Protein AF-A0A497UUB1-F1 (afdb_monomer)

Sequence (82 aa):
MKTNKLSELTLEELHKQKNTLKSVLIAFSIIMFLACVGLLFMGMKSKNFALIAIIPGCILTMLPNYIRFGQLNTEIKSRNSK

Organism: NCBI:txid428988

Structure (mmCIF, N/CA/C/O backbone):
data_AF-A0A497UUB1-F1
#
_entry.id   AF-A0A497UUB1-F1
#
loop_
_atom_site.group_PDB
_atom_site.id
_atom_site.type_symbol
_atom_site.label_atom_id
_atom_site.label_alt_id
_atom_site.label_comp_id
_atom_site.label_asym_id
_atom_site.label_entity_id
_atom_site.label_seq_id
_atom_site.pdbx_PDB_ins_code
_atom_site.Cartn_x
_atom_site.Cartn_y
_atom_site.Cartn_z
_atom_site.occupancy
_atom_site.B_iso_or_equiv
_atom_site.auth_seq_id
_atom_site.auth_comp_id
_atom_site.auth_asym_id
_atom_site.auth_atom_id
_atom_site.pdbx_P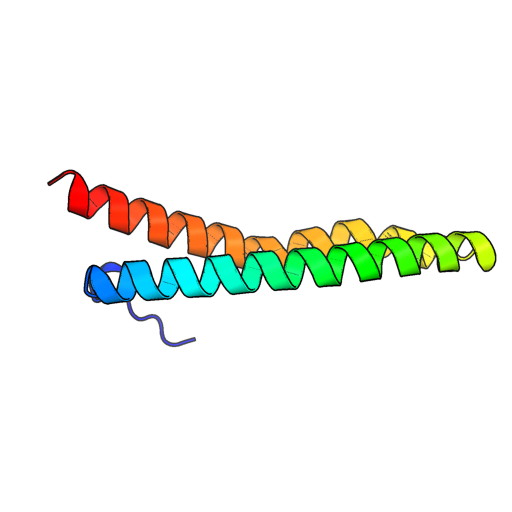DB_model_num
ATOM 1 N N . MET A 1 1 ? -10.275 -16.799 3.699 1.00 40.25 1 MET A N 1
ATOM 2 C CA . MET A 1 1 ? -9.882 -15.904 4.814 1.00 40.25 1 MET A CA 1
ATOM 3 C C . MET A 1 1 ? -10.943 -16.064 5.896 1.00 40.25 1 MET A C 1
ATOM 5 O O . MET A 1 1 ? -12.109 -15.948 5.546 1.00 40.25 1 MET A O 1
ATOM 9 N N . LYS A 1 2 ? -10.599 -16.425 7.144 1.00 37.34 2 LYS A N 1
ATOM 10 C CA . LYS A 1 2 ? -11.601 -16.553 8.221 1.00 37.34 2 LYS A CA 1
ATOM 11 C C . LYS A 1 2 ? -12.312 -15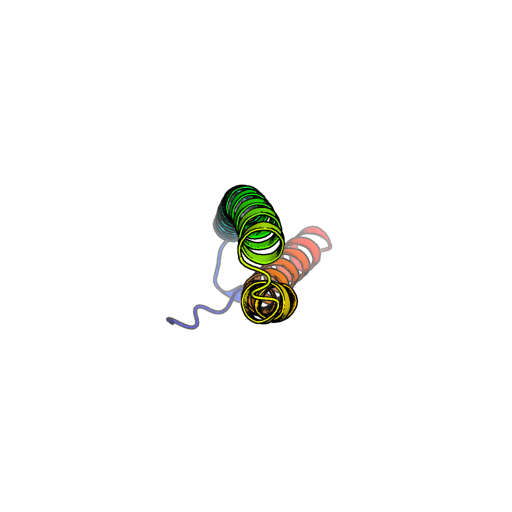.205 8.383 1.00 37.34 2 LYS A C 1
ATOM 13 O O . LYS A 1 2 ? -11.671 -14.212 8.718 1.00 37.34 2 LYS A O 1
ATOM 18 N N . THR A 1 3 ? -13.605 -15.158 8.088 1.00 50.03 3 THR A N 1
ATOM 19 C CA . THR A 1 3 ? -14.473 -13.989 8.260 1.00 50.03 3 THR A CA 1
ATOM 20 C C . THR A 1 3 ? -14.800 -13.810 9.738 1.00 50.03 3 THR A C 1
ATOM 22 O O . THR A 1 3 ? -15.953 -13.928 10.133 1.00 50.03 3 THR A O 1
ATOM 25 N N . ASN A 1 4 ? -13.791 -13.549 10.570 1.00 55.19 4 ASN A N 1
ATOM 26 C CA . ASN A 1 4 ? -14.054 -13.029 11.908 1.00 55.19 4 ASN A CA 1
ATOM 27 C C . ASN A 1 4 ? -14.679 -11.648 11.697 1.00 55.19 4 ASN A C 1
ATOM 29 O O . ASN A 1 4 ? -14.049 -10.766 11.090 1.00 55.19 4 ASN A O 1
ATOM 33 N N . LYS A 1 5 ? -15.947 -11.480 12.085 1.00 70.62 5 LYS A N 1
ATOM 34 C CA . LYS A 1 5 ? -16.628 -10.191 11.943 1.00 70.62 5 LYS A CA 1
ATOM 35 C C . LYS A 1 5 ? -15.839 -9.170 12.756 1.00 70.62 5 LYS A C 1
ATOM 37 O O . LYS A 1 5 ? -15.457 -9.435 13.887 1.00 70.62 5 LYS A O 1
ATOM 42 N N . LEU A 1 6 ? -15.608 -7.981 12.198 1.00 75.75 6 LEU A N 1
ATOM 43 C CA . LEU A 1 6 ? -14.953 -6.875 12.919 1.00 75.75 6 LEU A CA 1
ATOM 44 C C . LEU A 1 6 ? -15.640 -6.582 14.267 1.00 75.75 6 LEU A C 1
ATOM 46 O O . LEU A 1 6 ? -14.974 -6.218 15.230 1.00 75.75 6 LEU A O 1
ATOM 50 N N . SER A 1 7 ? -16.949 -6.838 14.336 1.00 71.56 7 SER A N 1
ATOM 51 C CA . SER A 1 7 ? -17.773 -6.748 15.543 1.00 71.56 7 SER A CA 1
ATOM 52 C C . SER A 1 7 ? -17.355 -7.686 16.685 1.00 71.56 7 SER A C 1
ATOM 54 O O . SER A 1 7 ? -17.691 -7.399 17.826 1.00 71.56 7 SER A O 1
ATOM 56 N N . GLU A 1 8 ? -16.665 -8.793 16.405 1.00 79.75 8 GLU A N 1
ATOM 57 C CA . GLU A 1 8 ? -16.265 -9.797 17.406 1.00 79.75 8 GLU A CA 1
ATOM 58 C C . GLU A 1 8 ? -14.888 -9.503 18.015 1.00 79.75 8 GLU A C 1
ATOM 60 O O . GLU A 1 8 ? -14.543 -10.059 19.052 1.00 79.75 8 GLU A O 1
ATOM 65 N N . LEU A 1 9 ? -14.098 -8.626 17.386 1.00 80.56 9 LEU A N 1
ATOM 66 C CA . LEU A 1 9 ? -12.801 -8.215 17.917 1.00 80.56 9 LEU A CA 1
ATOM 67 C C . LEU A 1 9 ? -12.964 -7.230 19.072 1.00 80.56 9 LEU A C 1
ATOM 69 O O . LEU A 1 9 ? -13.846 -6.372 19.045 1.00 80.56 9 LEU A O 1
ATOM 73 N N . THR A 1 10 ? -12.044 -7.274 20.029 1.00 84.00 10 THR A N 1
ATOM 74 C CA . THR A 1 10 ? -11.889 -6.234 21.055 1.00 84.00 10 THR A CA 1
ATOM 75 C C . THR A 1 10 ? -11.328 -4.937 20.452 1.00 84.00 10 THR A C 1
ATOM 77 O O . THR A 1 10 ? -10.759 -4.936 19.357 1.00 84.00 10 THR A O 1
ATOM 80 N N . LEU A 1 11 ? -11.472 -3.802 21.151 1.00 82.81 11 LEU A N 1
ATOM 81 C CA . LEU A 1 11 ? -10.909 -2.523 20.688 1.00 82.81 11 LEU A CA 1
ATOM 82 C C . LEU A 1 11 ? -9.385 -2.590 20.508 1.00 82.81 11 LEU A C 1
ATOM 84 O O . LEU A 1 11 ? -8.864 -2.083 19.514 1.00 82.81 11 LEU A O 1
ATOM 88 N N . GLU A 1 12 ? -8.680 -3.255 21.422 1.00 85.56 12 GLU A N 1
ATOM 89 C CA . GLU A 1 12 ? -7.227 -3.424 21.341 1.00 85.56 12 GLU A CA 1
ATOM 90 C C . GLU A 1 12 ? -6.808 -4.208 20.093 1.00 85.56 12 GLU A C 1
ATOM 92 O O . GLU A 1 12 ? -5.902 -3.790 19.368 1.00 85.56 12 GLU A O 1
ATOM 97 N N . GLU A 1 13 ? -7.502 -5.303 19.776 1.00 86.25 13 GLU A N 1
ATOM 98 C CA . GLU A 1 13 ? -7.232 -6.092 18.571 1.00 86.25 13 GLU A CA 1
ATOM 99 C C . GLU A 1 13 ? -7.534 -5.310 17.288 1.00 86.25 13 GLU A C 1
ATOM 101 O O . GLU A 1 13 ? -6.806 -5.430 16.298 1.00 86.25 13 GLU A O 1
ATOM 106 N N . LEU A 1 14 ? -8.574 -4.473 17.310 1.00 86.06 14 LEU A N 1
ATOM 107 C CA . LEU A 1 14 ? -8.938 -3.581 16.211 1.00 86.06 14 LEU A CA 1
ATOM 108 C C . LEU A 1 14 ? -7.829 -2.554 15.935 1.00 86.06 14 LEU A C 1
ATOM 110 O O . LEU A 1 14 ? -7.413 -2.363 14.788 1.00 86.06 14 LEU A O 1
ATOM 114 N N . HIS A 1 15 ? -7.309 -1.925 16.993 1.00 87.38 15 HIS A N 1
ATOM 115 C CA . HIS A 1 15 ? -6.188 -0.991 16.911 1.00 87.38 15 HIS A CA 1
ATOM 116 C C . HIS A 1 15 ? -4.896 -1.685 16.467 1.00 87.38 15 HIS A C 1
ATOM 118 O O . HIS A 1 15 ? -4.179 -1.153 15.613 1.00 87.38 15 HIS A O 1
ATOM 124 N N . LYS A 1 16 ? -4.626 -2.894 16.972 1.00 89.44 16 LYS A N 1
ATOM 125 C CA . LYS A 1 16 ? -3.480 -3.711 16.561 1.00 89.44 16 LYS A CA 1
ATOM 126 C C . LYS A 1 16 ? -3.547 -4.045 15.071 1.00 89.44 16 LYS A C 1
ATOM 128 O O . LYS A 1 16 ? -2.593 -3.753 14.353 1.00 89.44 16 LYS A O 1
ATOM 133 N N . GLN A 1 17 ? -4.682 -4.552 14.575 1.00 89.25 17 GLN A N 1
ATOM 134 C CA . GLN A 1 17 ? -4.867 -4.826 13.143 1.00 89.25 17 GLN A CA 1
ATOM 135 C C . GLN A 1 17 ? -4.715 -3.565 12.290 1.00 89.25 17 GLN A C 1
ATOM 137 O O . GLN A 1 17 ? -4.041 -3.610 11.262 1.00 89.25 17 GLN A O 1
ATOM 142 N N . LYS A 1 18 ? -5.292 -2.432 12.709 1.00 88.38 18 LYS A N 1
ATOM 143 C CA . LYS A 1 18 ? -5.151 -1.156 11.995 1.00 88.38 18 LYS A CA 1
ATOM 144 C C . LYS A 1 18 ? -3.690 -0.715 11.897 1.00 88.38 18 LYS A C 1
ATOM 146 O O . LYS A 1 18 ? -3.256 -0.313 10.818 1.00 88.38 18 LYS A O 1
ATOM 151 N N . ASN A 1 19 ? -2.932 -0.798 12.988 1.00 89.62 19 ASN A N 1
ATOM 152 C CA . ASN A 1 19 ? -1.522 -0.409 13.010 1.00 89.62 19 ASN A CA 1
ATOM 153 C C . ASN A 1 19 ? -0.652 -1.349 12.171 1.00 89.62 19 ASN A C 1
ATOM 155 O O . ASN A 1 19 ? 0.181 -0.870 11.402 1.00 89.62 19 ASN A O 1
ATOM 159 N N . THR A 1 20 ? -0.885 -2.663 12.246 1.00 90.75 20 THR A N 1
ATOM 160 C CA . THR A 1 20 ? -0.211 -3.639 11.380 1.00 90.75 20 THR A CA 1
ATOM 161 C C . THR A 1 20 ? -0.507 -3.354 9.911 1.00 90.75 20 THR A C 1
ATOM 163 O O . THR A 1 20 ? 0.421 -3.230 9.117 1.00 90.75 20 THR A O 1
ATOM 166 N N . LEU A 1 21 ? -1.780 -3.169 9.547 1.00 89.81 21 LEU A N 1
ATOM 167 C CA . LEU A 1 21 ? -2.175 -2.888 8.167 1.00 89.81 21 LEU A CA 1
ATOM 168 C C . LEU A 1 21 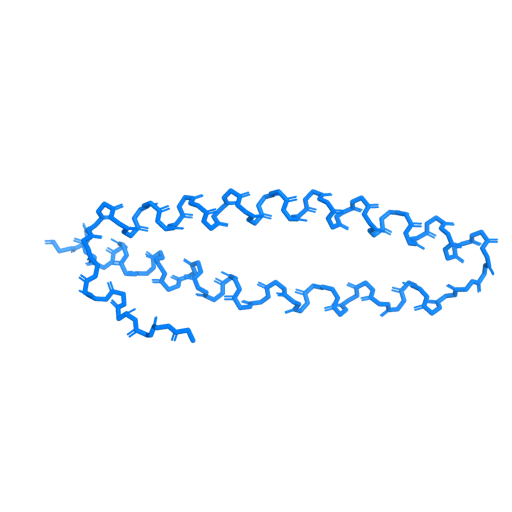? -1.572 -1.567 7.667 1.00 89.81 21 LEU A C 1
ATOM 170 O O . LEU A 1 21 ? -1.093 -1.503 6.540 1.00 89.81 21 LEU A O 1
ATOM 174 N N . LYS A 1 22 ? -1.532 -0.529 8.513 1.00 89.94 22 LYS A N 1
ATOM 175 C CA . LYS A 1 22 ? -0.886 0.755 8.203 1.00 89.94 22 LYS A CA 1
ATOM 176 C C . LYS A 1 22 ? 0.613 0.590 7.950 1.00 89.94 22 LYS A C 1
ATOM 178 O O . LYS A 1 22 ? 1.121 1.135 6.977 1.00 89.94 22 LYS A O 1
ATOM 183 N N . SER A 1 23 ? 1.313 -0.145 8.811 1.00 91.50 23 SER A N 1
ATOM 184 C CA . SER A 1 23 ? 2.750 -0.392 8.664 1.00 91.50 23 SER A CA 1
ATOM 185 C C . SER A 1 23 ? 3.055 -1.157 7.375 1.00 91.50 23 SER A C 1
ATOM 187 O O . SER A 1 23 ? 3.912 -0.729 6.603 1.00 91.50 23 SER A O 1
ATOM 189 N N . VAL A 1 24 ? 2.289 -2.215 7.090 1.00 90.69 24 VAL A N 1
ATOM 190 C CA . VAL A 1 24 ? 2.407 -2.989 5.846 1.00 90.69 24 VAL A CA 1
ATOM 191 C C . VAL A 1 24 ? 2.128 -2.114 4.626 1.00 90.69 24 VAL A C 1
ATOM 193 O O . VAL A 1 24 ? 2.894 -2.162 3.670 1.00 90.69 24 VAL A O 1
ATOM 196 N N . LEU A 1 25 ? 1.084 -1.280 4.661 1.00 89.75 25 LEU A N 1
ATOM 197 C CA . LEU A 1 25 ? 0.775 -0.347 3.575 1.00 89.75 25 LEU A CA 1
ATOM 198 C C . LEU A 1 25 ? 1.929 0.624 3.312 1.00 89.75 25 LEU A C 1
ATOM 200 O O . LEU A 1 25 ? 2.278 0.834 2.159 1.00 89.75 25 LEU A O 1
ATOM 204 N N . ILE A 1 26 ? 2.547 1.184 4.354 1.00 91.19 26 ILE A N 1
ATOM 205 C CA . ILE A 1 26 ? 3.689 2.099 4.202 1.00 91.19 26 ILE A CA 1
ATOM 206 C C . ILE A 1 26 ? 4.889 1.373 3.583 1.00 91.19 26 ILE A C 1
ATOM 208 O O . ILE A 1 26 ? 5.461 1.865 2.612 1.00 91.19 26 ILE A O 1
ATOM 212 N N . ALA A 1 27 ? 5.249 0.199 4.109 1.00 92.56 27 ALA A N 1
ATOM 213 C CA . ALA A 1 27 ? 6.362 -0.590 3.583 1.00 92.56 27 ALA A CA 1
ATOM 214 C C . ALA A 1 27 ? 6.129 -0.983 2.116 1.00 92.56 27 ALA A C 1
ATOM 216 O O . ALA A 1 27 ? 7.011 -0.808 1.274 1.00 92.56 27 ALA A O 1
ATOM 217 N N . PHE A 1 28 ? 4.918 -1.445 1.796 1.00 90.19 28 PHE A N 1
ATOM 218 C CA . PHE A 1 28 ? 4.532 -1.810 0.439 1.00 90.19 28 PHE A CA 1
ATOM 219 C C . PHE A 1 28 ? 4.594 -0.608 -0.507 1.00 90.19 28 PHE A C 1
ATOM 221 O O . PHE A 1 28 ? 5.181 -0.720 -1.578 1.00 90.19 28 PHE A O 1
ATOM 228 N N . SER A 1 29 ? 4.084 0.557 -0.097 1.00 89.94 29 SER A N 1
ATOM 229 C CA . SER A 1 29 ? 4.143 1.787 -0.896 1.00 89.94 29 SER A CA 1
ATOM 230 C C . SER A 1 29 ? 5.573 2.199 -1.247 1.00 89.94 29 SER A C 1
ATOM 232 O O . SER A 1 29 ? 5.826 2.601 -2.379 1.00 89.94 29 SER A O 1
ATOM 234 N N . ILE A 1 30 ? 6.521 2.082 -0.310 1.00 93.94 30 ILE A N 1
ATOM 235 C CA . ILE A 1 30 ? 7.931 2.427 -0.558 1.00 93.94 30 ILE A CA 1
ATOM 236 C C . ILE A 1 30 ? 8.543 1.479 -1.594 1.00 93.94 30 ILE A C 1
ATOM 238 O O . ILE A 1 30 ? 9.141 1.928 -2.573 1.00 93.94 30 ILE A O 1
ATOM 242 N N . ILE A 1 31 ? 8.366 0.170 -1.405 1.00 93.00 31 ILE A N 1
ATOM 243 C CA . ILE A 1 31 ? 8.883 -0.856 -2.324 1.00 93.00 31 ILE A CA 1
ATOM 244 C C . ILE A 1 31 ? 8.281 -0.667 -3.719 1.00 93.00 31 ILE A C 1
ATOM 246 O O . ILE A 1 31 ? 8.982 -0.723 -4.728 1.00 93.00 31 ILE A O 1
ATOM 250 N N . MET A 1 32 ? 6.981 -0.398 -3.774 1.00 89.56 32 MET A N 1
ATOM 251 C CA . MET A 1 32 ? 6.242 -0.202 -5.011 1.00 89.56 32 MET A CA 1
ATOM 252 C C . MET A 1 32 ? 6.670 1.062 -5.751 1.00 89.56 32 MET A C 1
ATOM 254 O O . MET A 1 32 ? 6.809 1.034 -6.970 1.00 89.56 32 MET A O 1
ATOM 258 N N . PHE A 1 33 ? 6.950 2.149 -5.030 1.00 91.75 33 PHE A N 1
ATOM 259 C CA . PHE A 1 33 ? 7.501 3.364 -5.620 1.00 91.75 33 PHE A CA 1
ATOM 260 C C . PHE A 1 33 ? 8.867 3.105 -6.265 1.00 91.75 33 PHE A C 1
ATOM 262 O O . PHE A 1 33 ? 9.075 3.467 -7.423 1.00 91.75 33 PHE A O 1
ATOM 269 N N . LEU A 1 34 ? 9.768 2.405 -5.566 1.00 94.50 34 LEU A N 1
ATOM 270 C CA . LEU A 1 34 ? 11.072 2.016 -6.115 1.00 94.50 34 LEU A CA 1
ATOM 271 C C . LEU A 1 34 ? 10.929 1.126 -7.358 1.00 94.50 34 LEU A C 1
ATOM 273 O O . LEU A 1 34 ? 11.615 1.349 -8.356 1.00 94.50 34 LEU A O 1
ATOM 277 N N . ALA A 1 35 ? 10.006 0.162 -7.331 1.00 91.00 35 ALA A N 1
ATOM 278 C CA . ALA A 1 35 ? 9.721 -0.696 -8.476 1.00 91.00 35 ALA A CA 1
ATOM 279 C C . ALA A 1 35 ? 9.195 0.105 -9.680 1.00 91.00 35 ALA A C 1
ATOM 281 O O . ALA A 1 35 ? 9.677 -0.087 -10.795 1.00 91.00 35 ALA A O 1
ATOM 282 N N . CYS A 1 36 ? 8.269 1.045 -9.467 1.00 90.44 36 CYS A N 1
ATOM 283 C CA . CYS A 1 36 ? 7.761 1.927 -10.520 1.00 90.44 36 CYS A CA 1
ATOM 284 C C . CYS A 1 36 ? 8.869 2.796 -11.127 1.00 90.44 36 CYS A C 1
ATOM 286 O O . CYS A 1 36 ? 8.954 2.899 -12.348 1.00 90.44 36 CYS A O 1
ATOM 288 N N . VAL A 1 37 ? 9.750 3.378 -10.306 1.00 91.88 37 VAL A N 1
ATOM 289 C CA . VAL A 1 37 ? 10.906 4.152 -10.793 1.00 91.88 37 VAL A CA 1
ATOM 290 C C . VAL A 1 37 ? 11.837 3.270 -11.633 1.00 91.88 37 VAL A C 1
ATOM 292 O O . VAL A 1 37 ? 12.262 3.680 -12.714 1.00 91.88 37 VAL A O 1
ATOM 295 N N . GLY A 1 38 ? 12.100 2.037 -11.189 1.00 91.56 38 GLY A N 1
ATOM 296 C CA . GLY A 1 38 ? 12.885 1.059 -11.945 1.00 91.56 38 GLY A CA 1
ATOM 297 C C . GLY A 1 38 ? 12.253 0.694 -13.292 1.00 91.56 38 GLY A C 1
ATOM 298 O O . GLY A 1 38 ? 12.938 0.701 -14.316 1.00 91.56 38 GLY A O 1
ATOM 299 N N . LEU A 1 39 ? 10.940 0.439 -13.316 1.00 89.06 39 LEU A N 1
ATOM 300 C CA . LEU A 1 39 ? 10.191 0.143 -14.542 1.00 89.06 39 LEU A CA 1
ATOM 301 C C . LEU A 1 39 ? 10.174 1.329 -15.509 1.00 89.06 39 LEU A C 1
ATOM 303 O O . LEU A 1 39 ? 10.334 1.125 -16.710 1.00 89.06 39 LEU A O 1
ATOM 307 N N . LEU A 1 40 ? 10.035 2.559 -15.008 1.00 89.00 40 LEU A N 1
ATOM 308 C CA . LEU A 1 40 ? 10.113 3.770 -15.827 1.00 89.00 40 LEU A CA 1
ATOM 309 C C . LEU A 1 40 ? 11.501 3.922 -16.457 1.00 89.00 40 LEU A C 1
ATOM 311 O O . LEU A 1 40 ? 11.609 4.080 -17.673 1.00 89.00 40 LEU A O 1
ATOM 315 N N . PHE A 1 41 ? 12.564 3.803 -15.657 1.00 90.69 41 PHE A N 1
ATOM 316 C CA . PHE A 1 41 ? 13.939 3.888 -16.149 1.00 90.69 41 PHE A CA 1
ATOM 317 C C . PHE A 1 41 ? 14.232 2.814 -17.207 1.00 90.69 41 PHE A C 1
ATOM 319 O O . PHE A 1 41 ? 14.777 3.103 -18.276 1.00 90.69 41 PHE A O 1
ATOM 326 N N . MET A 1 42 ? 13.825 1.570 -16.942 1.00 89.06 42 MET A N 1
ATOM 327 C CA . MET A 1 42 ? 14.037 0.452 -17.856 1.00 89.06 42 MET A CA 1
ATOM 328 C C . MET A 1 42 ? 13.182 0.564 -19.121 1.00 89.06 42 MET A C 1
ATOM 330 O O . MET A 1 42 ? 13.689 0.309 -20.214 1.00 89.06 42 MET A O 1
ATOM 334 N N . GLY A 1 43 ? 11.923 0.990 -19.005 1.00 86.94 43 GLY A N 1
ATOM 335 C CA . GLY 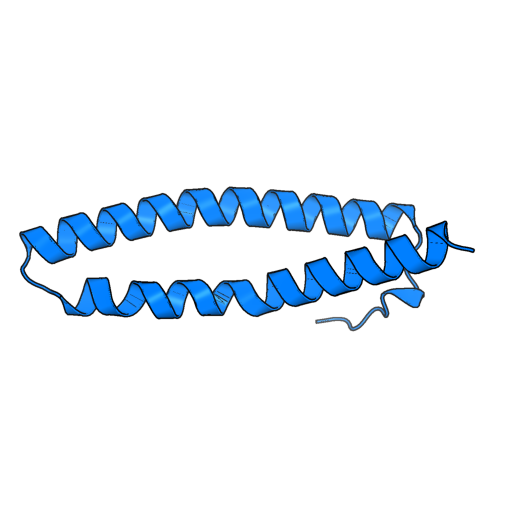A 1 43 ? 11.020 1.221 -20.133 1.00 86.94 43 GLY A CA 1
ATOM 336 C C . GLY A 1 43 ? 11.533 2.314 -21.071 1.00 86.94 43 GLY A C 1
ATOM 337 O O . GLY A 1 43 ? 11.536 2.125 -22.285 1.00 86.94 43 GLY A O 1
ATOM 338 N N . MET A 1 44 ? 12.074 3.408 -20.524 1.00 86.25 44 MET A N 1
ATOM 339 C CA . MET A 1 44 ? 12.713 4.463 -21.319 1.00 86.25 44 MET A CA 1
ATOM 340 C C . MET A 1 44 ? 13.989 3.972 -22.012 1.00 86.25 44 MET A C 1
ATOM 342 O O . MET A 1 44 ? 14.167 4.204 -23.207 1.00 86.25 44 MET A O 1
ATOM 346 N N . LYS A 1 45 ? 14.860 3.250 -21.294 1.00 89.12 45 LYS A N 1
ATOM 347 C CA . LYS A 1 45 ? 16.131 2.748 -21.843 1.00 89.12 45 LYS A CA 1
ATOM 348 C C . LYS A 1 45 ? 15.930 1.693 -22.933 1.00 89.12 45 LYS A C 1
ATOM 350 O O . LYS A 1 45 ? 16.656 1.684 -23.921 1.00 89.12 45 LYS A O 1
ATOM 355 N N . SER A 1 46 ? 14.955 0.806 -22.756 1.00 85.50 46 SER A N 1
ATOM 356 C CA . SER A 1 46 ? 14.655 -0.279 -23.699 1.00 85.50 46 SER A CA 1
ATOM 357 C C . SER A 1 46 ? 13.645 0.110 -24.786 1.00 85.50 46 SER A C 1
ATOM 359 O O . SER A 1 46 ? 13.358 -0.711 -25.652 1.00 85.50 46 SER A O 1
ATOM 361 N N . LYS A 1 47 ? 13.083 1.333 -24.739 1.00 84.25 47 LYS A N 1
ATOM 362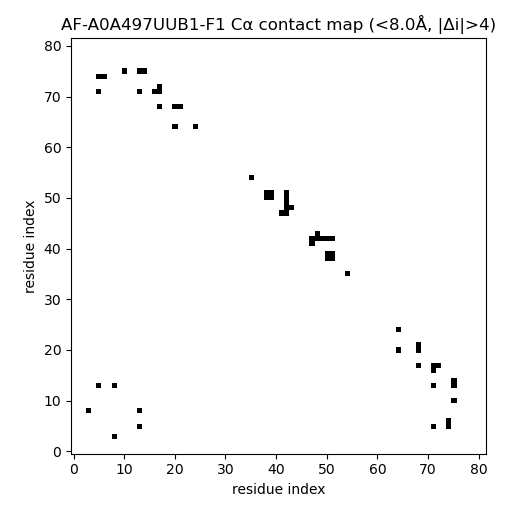 C CA . LYS A 1 47 ? 11.903 1.766 -25.518 1.00 84.25 47 LYS A CA 1
ATOM 363 C C . LYS A 1 47 ? 10.700 0.816 -25.392 1.00 84.25 47 LYS A C 1
ATOM 365 O O . LYS A 1 47 ? 9.794 0.836 -26.223 1.00 84.25 47 LYS A O 1
ATOM 370 N N . ASN A 1 48 ? 10.671 -0.016 -24.351 1.00 81.88 48 ASN A N 1
ATOM 371 C CA . ASN A 1 48 ? 9.588 -0.952 -24.100 1.00 81.88 48 ASN A CA 1
ATOM 372 C C . ASN A 1 48 ? 8.522 -0.295 -23.215 1.00 81.88 48 ASN A C 1
ATOM 374 O O . ASN A 1 48 ? 8.500 -0.448 -21.992 1.00 81.88 48 ASN A O 1
ATOM 378 N N . PHE A 1 49 ? 7.623 0.446 -23.861 1.00 83.31 49 PHE A N 1
ATOM 379 C CA . PHE A 1 49 ? 6.529 1.163 -23.202 1.00 83.31 49 PHE A CA 1
ATOM 380 C C . PHE A 1 49 ? 5.479 0.237 -22.565 1.00 83.31 49 PHE A C 1
ATOM 382 O O . PHE A 1 49 ? 4.713 0.691 -21.716 1.00 83.31 49 PHE A O 1
ATOM 389 N N . ALA A 1 50 ? 5.471 -1.062 -22.892 1.00 84.94 50 ALA A N 1
ATOM 390 C CA . ALA A 1 50 ? 4.568 -2.024 -22.259 1.00 84.94 50 ALA A CA 1
ATOM 391 C C . ALA A 1 50 ? 4.836 -2.159 -20.750 1.00 84.94 50 ALA A C 1
ATOM 393 O O . ALA A 1 50 ? 3.901 -2.331 -19.975 1.00 84.94 50 ALA A O 1
ATOM 394 N N . LEU A 1 51 ? 6.092 -1.996 -20.315 1.00 81.56 51 LEU A N 1
ATOM 395 C CA . LEU A 1 51 ? 6.459 -2.018 -18.893 1.00 81.56 51 LEU A CA 1
ATOM 396 C C . LEU A 1 51 ? 5.850 -0.845 -18.111 1.00 81.56 51 LEU A C 1
ATOM 398 O O . LEU A 1 51 ? 5.519 -0.983 -16.936 1.00 81.56 51 LEU A O 1
ATOM 402 N N . ILE A 1 52 ? 5.658 0.297 -18.772 1.00 84.56 52 ILE A N 1
ATOM 403 C CA . ILE A 1 52 ? 5.067 1.501 -18.176 1.00 84.56 52 ILE A CA 1
ATOM 404 C C . ILE A 1 52 ? 3.545 1.340 -18.046 1.00 84.56 52 ILE A C 1
ATOM 406 O O . ILE A 1 52 ? 2.955 1.777 -17.059 1.00 84.56 52 ILE A O 1
ATOM 410 N N . ALA A 1 53 ? 2.911 0.642 -18.992 1.00 86.94 53 ALA A N 1
ATOM 411 C CA . ALA A 1 53 ? 1.470 0.386 -18.986 1.00 86.94 53 ALA A CA 1
ATOM 412 C C . ALA A 1 53 ? 0.990 -0.498 -17.815 1.00 86.94 53 ALA A C 1
ATOM 414 O O . ALA A 1 53 ? -0.207 -0.547 -17.544 1.00 86.94 53 ALA A O 1
ATOM 415 N N . ILE A 1 54 ? 1.898 -1.171 -17.097 1.00 86.00 54 ILE A N 1
ATOM 416 C CA . ILE A 1 54 ? 1.577 -2.022 -15.935 1.00 86.00 54 ILE A CA 1
ATOM 417 C C . ILE A 1 54 ? 1.364 -1.187 -14.656 1.00 86.00 54 ILE A C 1
ATOM 419 O O . ILE A 1 54 ? 0.634 -1.600 -13.752 1.00 86.00 54 ILE A O 1
ATOM 423 N N . ILE A 1 55 ? 1.936 0.020 -14.590 1.00 85.75 55 ILE A N 1
ATOM 424 C CA . ILE A 1 55 ? 1.913 0.892 -13.402 1.00 85.75 55 ILE A CA 1
ATOM 425 C C . ILE A 1 55 ? 0.484 1.197 -12.892 1.00 85.75 55 ILE A C 1
ATOM 427 O O . ILE A 1 55 ? 0.266 1.123 -11.681 1.00 85.75 55 ILE A O 1
ATOM 431 N N . PRO A 1 56 ? -0.526 1.482 -13.739 1.00 84.88 56 PRO A N 1
ATOM 432 C CA . PRO A 1 56 ? -1.897 1.693 -13.272 1.00 84.88 56 PRO A CA 1
ATOM 433 C C . PRO A 1 56 ? -2.516 0.439 -12.635 1.00 84.88 56 PRO A C 1
ATOM 435 O O . PRO A 1 56 ? -3.226 0.540 -11.636 1.00 84.88 56 PRO A O 1
ATOM 438 N N . GLY A 1 57 ? -2.223 -0.752 -13.173 1.00 85.94 57 GLY A N 1
ATOM 439 C CA . GLY A 1 57 ? -2.738 -2.023 -12.648 1.00 85.94 57 GLY A CA 1
ATOM 440 C C . GLY A 1 57 ? -2.200 -2.344 -11.254 1.00 85.94 57 GLY A C 1
ATOM 441 O O . GLY A 1 57 ? -2.921 -2.848 -10.397 1.00 85.94 57 GLY A O 1
ATOM 442 N N . CYS A 1 58 ? -0.957 -1.950 -10.997 1.00 83.00 58 CYS A N 1
ATOM 443 C CA . CYS A 1 58 ? -0.329 -1.996 -9.686 1.00 83.00 58 CYS A CA 1
ATOM 444 C C . CYS A 1 58 ? -1.132 -1.202 -8.625 1.00 83.00 58 CYS A C 1
ATOM 446 O O . CYS A 1 58 ? -1.303 -1.671 -7.503 1.00 83.00 58 CYS A O 1
ATOM 448 N N . ILE A 1 59 ? -1.720 -0.049 -8.954 1.00 81.88 59 ILE A N 1
ATOM 449 C CA . ILE A 1 59 ? -2.519 0.724 -7.980 1.00 81.88 59 ILE A CA 1
ATOM 450 C C . ILE A 1 59 ? -3.785 -0.045 -7.557 1.00 81.88 59 ILE A C 1
ATOM 452 O O . ILE A 1 59 ? -4.168 -0.030 -6.383 1.00 81.88 59 ILE A O 1
ATOM 456 N N . LEU A 1 60 ? -4.408 -0.784 -8.482 1.00 86.38 60 LEU A N 1
ATOM 457 C CA . LEU A 1 60 ? -5.630 -1.550 -8.211 1.00 86.38 60 LEU A CA 1
ATOM 458 C C . LEU A 1 60 ? -5.413 -2.675 -7.192 1.00 86.38 60 LEU A C 1
ATOM 460 O O . LEU A 1 60 ? -6.326 -2.989 -6.427 1.00 86.38 60 LEU A O 1
ATOM 464 N N . THR A 1 61 ? -4.204 -3.240 -7.102 1.00 85.31 61 THR A N 1
ATOM 465 C CA . THR A 1 61 ? -3.912 -4.302 -6.127 1.00 85.31 61 THR A CA 1
ATOM 466 C C . THR A 1 61 ? -3.939 -3.808 -4.678 1.00 85.31 61 THR A C 1
ATOM 468 O O . THR A 1 61 ? -4.093 -4.612 -3.762 1.00 85.31 61 THR A O 1
ATOM 471 N N . MET A 1 62 ? -3.831 -2.493 -4.438 1.00 82.81 62 MET A N 1
ATOM 472 C CA . MET A 1 62 ? -3.937 -1.915 -3.092 1.00 82.81 62 MET A CA 1
ATOM 473 C C . MET A 1 62 ? -5.386 -1.683 -2.639 1.00 82.81 62 MET A C 1
ATOM 475 O O . MET A 1 62 ? -5.625 -1.514 -1.441 1.00 82.81 62 MET A O 1
ATOM 479 N N . LEU A 1 63 ? -6.363 -1.702 -3.552 1.00 87.25 63 LEU A N 1
ATOM 480 C CA . LEU A 1 63 ? -7.762 -1.377 -3.258 1.00 87.25 63 LEU A CA 1
ATOM 481 C C . LEU A 1 63 ? -8.367 -2.211 -2.104 1.00 87.25 63 LEU A C 1
ATOM 483 O O . LEU A 1 63 ? -8.955 -1.611 -1.199 1.00 87.25 63 LEU A O 1
ATOM 487 N N . PRO A 1 64 ? -8.184 -3.549 -2.034 1.00 85.81 64 PRO A N 1
ATOM 488 C CA . PRO A 1 64 ? -8.731 -4.352 -0.936 1.00 85.81 64 PRO A CA 1
ATOM 489 C C . PRO A 1 64 ? -8.171 -3.951 0.435 1.00 85.81 64 PRO A C 1
ATOM 491 O O . PRO A 1 64 ? -8.895 -3.955 1.433 1.00 85.81 64 PRO A O 1
ATOM 494 N N . ASN A 1 65 ? -6.897 -3.549 0.487 1.00 86.88 65 ASN A N 1
ATOM 495 C CA . ASN A 1 65 ? -6.251 -3.103 1.719 1.00 86.88 65 ASN A CA 1
ATOM 496 C C . ASN A 1 65 ? -6.826 -1.763 2.194 1.00 86.88 65 ASN A C 1
ATOM 498 O O . ASN A 1 65 ? -7.076 -1.597 3.388 1.00 86.88 65 ASN A O 1
ATOM 502 N N . TYR A 1 66 ? -7.105 -0.835 1.273 1.00 85.56 66 TYR A N 1
ATOM 503 C CA . TYR A 1 66 ? -7.774 0.428 1.598 1.00 85.56 66 TYR A CA 1
ATOM 504 C C . TYR A 1 66 ? -9.205 0.214 2.098 1.00 85.56 66 TYR A C 1
ATOM 506 O O . TYR A 1 66 ? -9.592 0.814 3.102 1.00 85.56 66 TYR A O 1
ATOM 514 N N . ILE A 1 67 ? -9.968 -0.685 1.465 1.00 88.31 67 ILE A N 1
ATOM 515 C CA . ILE A 1 67 ? -11.320 -1.050 1.918 1.00 88.31 67 ILE A CA 1
ATOM 516 C C . ILE A 1 67 ? -11.263 -1.608 3.345 1.00 88.31 67 ILE A C 1
ATOM 518 O O . ILE A 1 67 ? -11.999 -1.151 4.222 1.00 88.31 67 ILE A O 1
ATOM 522 N N . ARG A 1 68 ? -10.347 -2.547 3.614 1.00 86.88 68 ARG A N 1
ATOM 523 C CA . ARG A 1 68 ? -10.170 -3.134 4.950 1.00 86.88 68 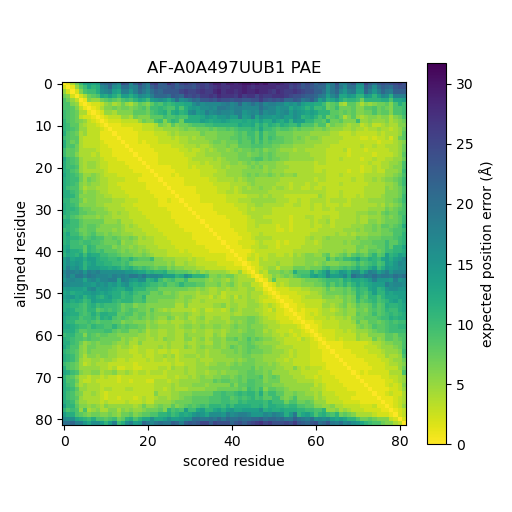ARG A CA 1
ATOM 524 C C . ARG A 1 68 ? -9.750 -2.094 5.991 1.00 86.88 68 ARG A C 1
ATOM 526 O O . ARG A 1 68 ? -10.250 -2.123 7.115 1.00 86.88 68 ARG A O 1
ATOM 533 N N . PHE A 1 69 ? -8.867 -1.165 5.628 1.00 88.19 69 PHE A N 1
ATOM 534 C CA . PHE A 1 69 ? -8.453 -0.066 6.500 1.00 88.19 69 PHE A CA 1
ATOM 535 C C . PHE A 1 69 ? -9.627 0.859 6.848 1.00 88.19 69 PHE A C 1
ATOM 537 O O . PHE A 1 69 ? -9.802 1.225 8.012 1.00 88.19 69 PHE A O 1
ATOM 544 N N . GLY A 1 70 ? -10.463 1.193 5.859 1.00 86.38 70 GLY A N 1
ATOM 545 C CA . GLY A 1 70 ? -11.687 1.969 6.048 1.00 86.38 70 GLY A CA 1
ATOM 546 C C . GLY A 1 70 ? -12.670 1.280 6.993 1.00 86.38 70 GLY A C 1
ATOM 547 O O . GLY A 1 70 ? -13.119 1.898 7.953 1.00 86.38 70 GLY A O 1
ATOM 548 N N . GLN A 1 71 ? -12.924 -0.017 6.792 1.00 88.69 71 GLN A N 1
ATOM 549 C CA . GLN A 1 71 ? -13.791 -0.818 7.663 1.00 88.69 71 GLN A CA 1
ATOM 550 C C . GLN A 1 71 ? -13.308 -0.831 9.122 1.00 88.69 71 GLN A C 1
ATOM 552 O O . GLN A 1 71 ? -14.097 -0.574 10.029 1.00 88.69 71 GLN A O 1
ATOM 557 N N . LEU A 1 72 ? -12.009 -1.063 9.352 1.00 88.50 72 LEU A N 1
ATOM 558 C CA . LEU A 1 72 ? -11.399 -0.998 10.687 1.00 88.50 72 LEU A CA 1
ATOM 559 C C . LEU A 1 72 ? -11.581 0.385 11.323 1.00 88.50 72 LEU A C 1
ATOM 561 O O . LEU A 1 72 ? -11.908 0.495 12.500 1.00 88.50 72 LEU A O 1
ATOM 565 N N . ASN A 1 73 ? -11.381 1.453 10.551 1.00 87.81 73 ASN A N 1
ATOM 566 C CA . ASN A 1 73 ? -11.494 2.816 11.056 1.00 87.81 73 ASN A CA 1
ATOM 567 C C . ASN A 1 73 ? -12.941 3.201 11.401 1.00 87.81 73 ASN A C 1
ATOM 569 O O . ASN A 1 73 ? -13.161 3.851 12.421 1.00 87.81 73 ASN A O 1
ATOM 573 N N . THR A 1 74 ? -13.911 2.798 10.577 1.00 89.00 74 THR A N 1
ATOM 574 C CA . THR A 1 74 ? -15.342 3.012 10.833 1.00 89.00 74 THR A CA 1
ATOM 575 C C . THR A 1 74 ? -15.789 2.278 12.093 1.00 89.00 74 THR A C 1
ATOM 577 O O . THR A 1 74 ? -16.432 2.883 12.947 1.00 89.00 74 THR A O 1
ATOM 580 N N . GLU A 1 75 ? -15.380 1.019 12.262 1.00 85.38 75 GLU A N 1
ATOM 581 C CA . GLU A 1 75 ? -15.703 0.229 13.453 1.00 85.38 75 GLU A CA 1
ATOM 582 C C . GLU A 1 75 ? -15.103 0.863 14.725 1.00 85.38 75 GLU A C 1
ATOM 584 O O . GLU A 1 75 ? -15.828 1.099 15.691 1.00 85.38 75 GLU A O 1
ATOM 589 N N . ILE A 1 76 ? -13.816 1.246 14.711 1.00 87.50 76 ILE A N 1
ATOM 590 C CA . ILE A 1 76 ? -13.157 1.940 15.838 1.00 87.50 76 ILE A CA 1
ATOM 591 C C . ILE A 1 76 ? -13.886 3.244 16.192 1.00 87.50 76 ILE A C 1
ATOM 593 O O . ILE A 1 76 ? -14.114 3.523 17.371 1.00 87.50 76 ILE A O 1
ATOM 597 N N . LYS A 1 77 ? -14.259 4.053 15.190 1.00 86.50 77 LYS A N 1
ATOM 598 C CA . LYS A 1 77 ? -14.987 5.311 15.413 1.00 86.50 77 LYS A CA 1
ATOM 599 C C . LYS A 1 77 ? -16.371 5.072 16.010 1.00 86.50 77 LYS A C 1
ATOM 601 O O . LYS A 1 77 ? -16.742 5.775 16.942 1.00 86.50 77 LYS A O 1
ATOM 606 N N . SER A 1 78 ? -17.103 4.070 15.519 1.00 87.25 78 SER A N 1
ATOM 607 C CA . SER A 1 78 ? -18.447 3.748 16.018 1.00 87.25 78 SER A CA 1
ATOM 608 C C . SER A 1 78 ? -18.456 3.389 1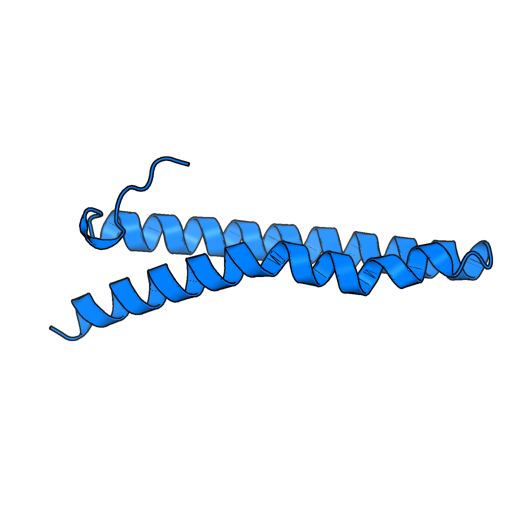7.509 1.00 87.25 78 SER A C 1
ATOM 610 O O . SER A 1 78 ? -19.397 3.730 18.216 1.00 87.25 78 SER A O 1
ATOM 612 N N . ARG A 1 79 ? -17.383 2.754 17.999 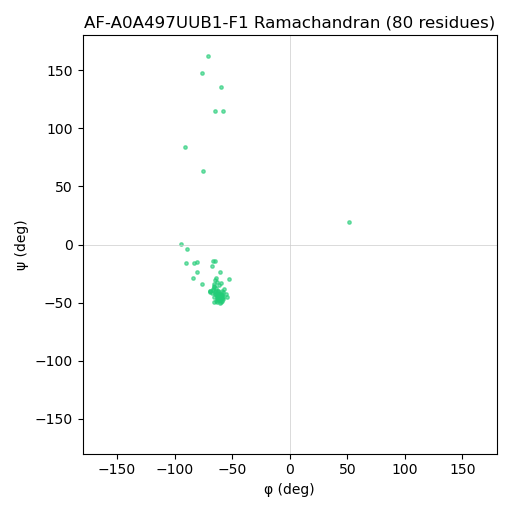1.00 83.75 79 ARG A N 1
ATOM 613 C CA . ARG A 1 79 ? -17.244 2.335 19.399 1.00 83.75 79 ARG A CA 1
ATOM 614 C C . ARG A 1 79 ? -16.742 3.435 20.331 1.00 83.75 79 ARG A C 1
ATOM 616 O O . ARG A 1 79 ? -17.087 3.403 21.497 1.00 83.75 79 ARG A O 1
ATOM 623 N N . ASN A 1 80 ? -15.949 4.384 19.828 1.00 79.50 80 ASN A N 1
ATOM 624 C CA .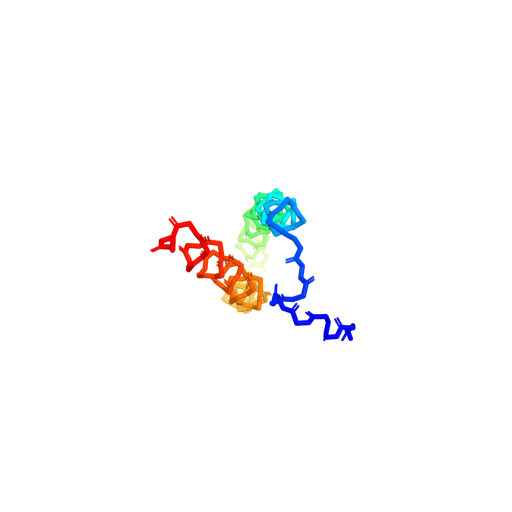 ASN A 1 80 ? -15.514 5.561 20.598 1.00 79.50 80 ASN A CA 1
ATOM 625 C C . ASN A 1 80 ? -16.576 6.674 20.650 1.00 79.50 80 ASN A C 1
ATOM 627 O O . ASN A 1 80 ? -16.436 7.611 21.424 1.00 79.50 80 ASN A O 1
ATOM 631 N N . SER A 1 81 ? -17.592 6.612 19.783 1.00 74.19 81 SER A N 1
ATOM 632 C CA . SER A 1 81 ? -18.701 7.575 19.730 1.00 74.19 81 SER A CA 1
ATOM 633 C C . SER A 1 81 ? -19.935 7.131 20.534 1.00 74.19 81 SER A C 1
ATOM 635 O O . SER A 1 81 ? -20.946 7.833 20.500 1.00 74.19 81 SER A O 1
ATOM 637 N N . LYS A 1 82 ? -19.876 5.967 21.191 1.00 53.25 82 LYS A N 1
ATOM 638 C CA . LYS A 1 82 ? -20.842 5.522 22.204 1.00 53.25 82 LYS A CA 1
ATOM 639 C C . LYS A 1 82 ? -20.310 5.867 23.585 1.00 53.25 82 LYS A C 1
ATOM 641 O O . LYS A 1 82 ? -21.157 6.195 24.438 1.00 53.25 82 LYS A O 1
#

Secondary structure (DSSP, 8-state):
-----GGGS-HHHHHHHHHHHHHHHHHHHHHHHHHHHHHHHHHHHHT-GGGGGGHHHHHHTTHHHHHHHHHHHHHHHHHHT-

Radius of gyration: 17.71 Å; Cα contacts (8 Å, |Δi|>4): 30; chains: 1; bounding box: 37×24×48 Å

pLDDT: mean 84.21, std 10.55, range [37.34, 94.5]

Nearest PDB structures (foldseek):
  5j0j-assembly1_B  TM=6.849E-01  e=1.992E+00  synthetic construct
  5j10-assembly1_B  TM=6.924E-01  e=8.293E+00  synthetic construct

Foldseek 3Di:
DPCPDLVNDDLVVLVVVLVVLVVVVVVCVVVLVVVLVVLVVVCVVVVPCVSNVCNVVVVVVCVVSVVVNVVSVVSSVVVVVD

Solvent-accessible surface area (backbone atoms only — not comparable to full-atom values): 4753 Å² total; per-residue (Å²): 128,88,81,73,55,76,86,77,52,53,71,67,57,48,52,50,51,49,51,53,53,50,52,51,50,52,55,49,50,54,55,49,51,54,50,52,53,50,34,46,55,49,16,64,74,67,68,40,58,71,58,51,66,46,56,68,59,58,59,60,72,48,48,66,58,52,53,52,50,49,52,50,51,51,53,55,49,59,64,75,73,106

Mean predicted aligned error: 6.9 Å